Protein AF-A0A8S8YX28-F1 (afdb_monomer)

Radius of gyration: 25.99 Å; Cα contacts (8 Å, |Δi|>4): 20; chains: 1; bounding box: 46×29×67 Å

Solvent-accessible surface area (backbone atoms only — not comparable to full-atom values): 5396 Å² total; per-residue (Å²): 132,86,87,75,89,69,98,64,72,76,78,53,55,61,61,63,68,66,51,83,50,76,62,50,54,49,52,36,39,76,76,59,79,50,75,82,79,78,82,89,71,83,83,56,65,68,55,53,55,50,49,56,38,44,72,73,60,41,86,69,51,74,91,64,52,90,62,60,77,62,74,83,50,52,84,88,74,78,123

Sequence (79 aa):
MEFTEYGFPPDYLDEISSAVQKNDIRDLIEEGLIKAKPIKGTSRARARKADAQRAKGRRKGQGSRREAPTRGTPRSTAG

pLDDT: mean 77.44, std 14.45, range [33.12, 95.94]

Nearest PDB structures (foldseek):
  8pv5-assembly1_LR  TM=8.306E-01  e=5.874E-04  Thermochaetoides thermophila DSM 1495
  9f1b-assembly1_BR  TM=8.216E-01  e=5.874E-04  Oryct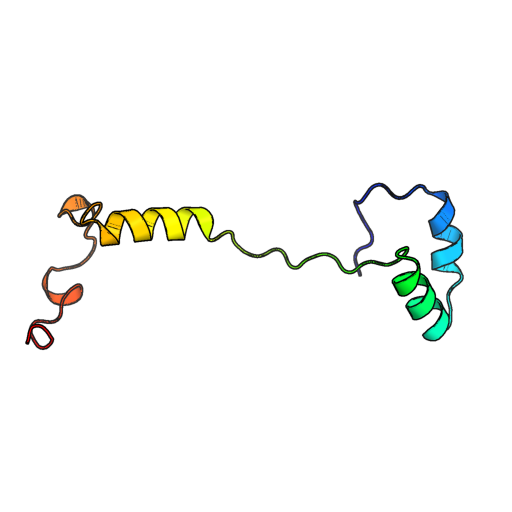olagus cuniculus
  8pv2-assembly1_LR  TM=8.208E-01  e=7.321E-04  Thermochaetoides thermophila DSM 1495
  4d5y-assembly1_R  TM=7.749E-01  e=6.803E-04  Oryctolagus cuniculus
  1ffk-assembly1_M  TM=7.863E-01  e=2.045E-03  Haloarcula marismortui

Secondary structure (DSSP, 8-state):
-----S---GGGHHHHHH--SHHHHHHHHHTTSS-PPPP-PPP-HHHHHHHHHHHTTTT-SGGG--S-HHHHS-TTS--

Foldseek 3Di:
DDPDDDDDDPVCPVVVVPDDDPVSVVVCVVVVVDDDDDDDDDDCPVVVVVVVCVVVVHCPDPVSDPDDPCPVPPPVPPD

Structure (mmCIF, N/CA/C/O backbone):
data_AF-A0A8S8YX28-F1
#
_entry.id   AF-A0A8S8YX28-F1
#
loop_
_atom_site.group_PDB
_atom_site.id
_atom_site.type_symbol
_atom_site.label_atom_id
_atom_site.label_alt_id
_atom_site.label_comp_id
_atom_site.label_asym_id
_atom_site.label_entity_id
_atom_site.label_seq_id
_atom_site.pdbx_PDB_ins_code
_atom_site.Cartn_x
_atom_site.Cartn_y
_atom_site.Cartn_z
_atom_site.occupancy
_atom_site.B_iso_or_equiv
_atom_site.auth_seq_id
_atom_site.auth_comp_id
_atom_site.auth_asym_id
_atom_site.auth_atom_id
_atom_site.pdbx_PDB_model_num
ATOM 1 N N . MET A 1 1 ? -6.734 -10.266 17.761 1.00 46.12 1 MET A N 1
ATOM 2 C CA . MET A 1 1 ? -6.947 -8.891 17.262 1.00 46.12 1 MET A CA 1
ATOM 3 C C . MET A 1 1 ? -5.886 -8.071 17.968 1.00 46.12 1 MET A C 1
ATOM 5 O O . MET A 1 1 ? -6.058 -7.761 19.131 1.00 46.12 1 MET A O 1
ATOM 9 N N . GLU A 1 2 ? -4.711 -7.913 17.356 1.00 33.12 2 GLU A N 1
ATOM 10 C CA . GLU A 1 2 ? -3.556 -7.302 18.032 1.00 33.12 2 GLU A CA 1
ATOM 11 C C . GLU A 1 2 ? -3.774 -5.787 18.123 1.00 33.12 2 GLU A C 1
ATOM 13 O O . GLU A 1 2 ? -3.564 -5.067 17.139 1.00 33.12 2 GLU A O 1
ATOM 18 N N . PHE A 1 3 ? -4.250 -5.314 19.277 1.00 45.94 3 PHE A N 1
ATOM 19 C CA . PHE A 1 3 ? -4.381 -3.898 19.609 1.00 45.94 3 PHE A CA 1
ATOM 20 C C . PHE A 1 3 ? -3.002 -3.358 19.964 1.00 45.94 3 PHE A C 1
ATOM 22 O O . PHE A 1 3 ? -2.552 -3.457 21.096 1.00 45.94 3 PHE A O 1
ATOM 29 N N . THR A 1 4 ? -2.285 -2.838 18.980 1.00 50.62 4 THR A N 1
ATOM 30 C CA . THR A 1 4 ? -1.085 -2.045 19.253 1.00 50.62 4 THR A CA 1
ATOM 31 C C . THR A 1 4 ? -0.784 -1.161 18.058 1.00 50.62 4 THR A C 1
ATOM 33 O O . THR A 1 4 ? -0.772 -1.626 16.912 1.00 50.62 4 THR A O 1
ATOM 36 N N . GLU A 1 5 ? -0.535 0.102 18.395 1.00 45.12 5 GLU A N 1
ATOM 37 C CA . GLU A 1 5 ? 0.180 1.110 17.615 1.00 45.12 5 GLU A CA 1
ATOM 38 C C . GLU A 1 5 ? -0.637 1.932 16.604 1.00 45.12 5 GLU A C 1
ATOM 40 O O . GLU A 1 5 ? -0.396 1.956 15.400 1.00 45.12 5 GLU A O 1
ATOM 45 N N . TYR A 1 6 ? -1.598 2.683 17.134 1.00 46.66 6 TYR A N 1
ATOM 46 C CA . TYR A 1 6 ? -1.941 4.007 16.619 1.00 46.66 6 TYR A CA 1
ATOM 47 C C . TYR A 1 6 ? -2.275 4.848 17.846 1.00 46.66 6 TYR A C 1
ATOM 49 O O . TYR A 1 6 ? -3.072 4.387 18.654 1.00 46.66 6 TYR A O 1
ATOM 57 N N . GLY A 1 7 ? -1.608 5.988 18.042 1.00 49.50 7 GLY A N 1
ATOM 58 C CA . GLY A 1 7 ? -1.707 6.814 19.251 1.00 49.50 7 GLY A CA 1
ATOM 59 C C . GLY A 1 7 ? -3.150 7.147 19.632 1.00 49.50 7 GLY A C 1
ATOM 60 O O . GLY A 1 7 ? -3.705 8.135 19.162 1.00 49.50 7 GLY A O 1
ATOM 61 N N . PHE A 1 8 ? -3.735 6.299 20.470 1.00 56.03 8 PHE A N 1
ATOM 62 C CA . PHE A 1 8 ? -5.018 6.498 21.115 1.00 56.03 8 PHE A CA 1
ATOM 63 C C . PHE A 1 8 ? -4.724 7.142 22.471 1.00 56.03 8 PHE A C 1
ATOM 65 O O . PHE A 1 8 ? -3.802 6.673 23.150 1.00 56.03 8 PHE A O 1
ATOM 72 N N . PRO A 1 9 ? -5.433 8.205 22.884 1.00 54.69 9 PRO A N 1
ATOM 73 C CA . PRO A 1 9 ? -5.361 8.630 24.273 1.00 54.69 9 PRO A CA 1
ATOM 74 C C . PRO A 1 9 ? -5.780 7.436 25.155 1.00 54.69 9 PRO A C 1
ATOM 76 O O . PRO A 1 9 ? -6.734 6.733 24.807 1.00 54.69 9 PRO A O 1
ATOM 79 N N . PRO A 1 10 ? -5.037 7.149 26.238 1.00 65.25 10 PRO A N 1
ATOM 80 C CA . PRO A 1 10 ? -5.228 5.956 27.072 1.00 65.25 10 PRO A CA 1
ATOM 81 C C . PRO A 1 10 ? -6.631 5.858 27.692 1.00 65.25 10 PRO A C 1
ATOM 83 O O . PRO A 1 10 ? -7.029 4.789 28.142 1.00 65.25 10 PRO A O 1
ATOM 86 N N . ASP A 1 11 ? -7.383 6.954 27.652 1.00 66.56 11 ASP A N 1
ATOM 87 C CA . ASP A 1 11 ? -8.664 7.160 28.319 1.00 66.56 11 ASP A CA 1
ATOM 88 C C . ASP A 1 11 ? -9.796 6.256 27.797 1.00 66.56 11 ASP A C 1
ATOM 90 O O . ASP A 1 11 ? -10.731 5.957 28.529 1.00 66.56 11 ASP A O 1
ATOM 94 N N . TYR A 1 12 ? -9.708 5.765 26.559 1.00 68.12 12 TYR A N 1
ATOM 95 C CA . TYR A 1 12 ? -10.773 4.950 25.951 1.00 68.12 12 TYR A CA 1
ATOM 96 C C . TYR A 1 12 ? -10.568 3.437 26.097 1.00 68.12 12 TYR A C 1
ATOM 98 O O . TYR A 1 12 ? -11.393 2.643 25.640 1.00 68.12 12 TYR A O 1
ATOM 106 N N . LEU A 1 13 ? -9.457 3.012 26.708 1.00 72.38 13 LEU A N 1
ATOM 107 C CA . LEU A 1 13 ? -9.173 1.591 26.910 1.00 72.38 13 LEU A CA 1
ATOM 108 C C . LEU A 1 13 ? -10.183 0.958 27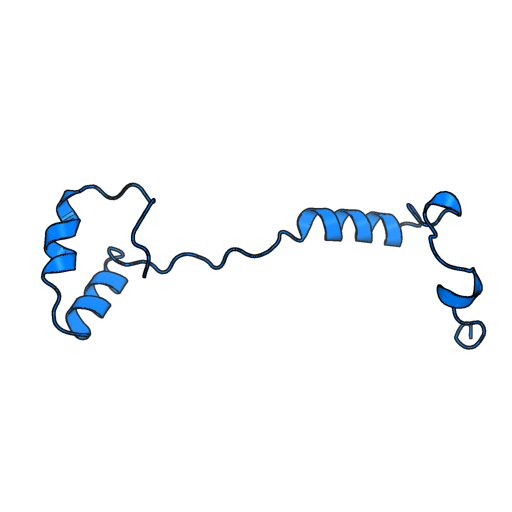.878 1.00 72.38 13 LEU A C 1
ATOM 110 O O . LEU A 1 13 ? -10.626 -0.170 27.654 1.00 72.38 13 LEU A O 1
ATOM 114 N N . ASP A 1 14 ? -10.578 1.711 28.905 1.00 74.81 14 ASP A N 1
ATOM 115 C CA . ASP A 1 14 ? -11.557 1.282 29.904 1.00 74.81 14 ASP A CA 1
ATOM 116 C C . ASP A 1 14 ? -12.941 1.081 29.271 1.00 74.81 14 ASP A C 1
ATOM 118 O O . ASP A 1 14 ? -13.575 0.043 29.480 1.00 74.81 14 ASP A O 1
ATOM 122 N N . GLU A 1 15 ? -13.362 2.012 28.414 1.00 72.94 15 GLU A N 1
ATOM 123 C CA . GLU A 1 15 ? -14.641 1.969 27.700 1.00 72.94 15 GLU A CA 1
ATOM 124 C C . GLU A 1 15 ? -14.719 0.763 26.751 1.00 72.94 15 GLU A C 1
ATOM 126 O O . GLU A 1 15 ? -15.661 -0.029 26.824 1.00 72.94 15 GLU A O 1
ATOM 131 N N . ILE A 1 16 ? -13.667 0.520 25.961 1.00 73.88 16 ILE A N 1
ATOM 132 C CA . ILE A 1 16 ? -13.570 -0.663 25.090 1.00 73.88 16 ILE A CA 1
ATOM 133 C C . ILE A 1 16 ? -13.566 -1.971 25.902 1.00 73.88 16 ILE A C 1
ATOM 135 O O . ILE A 1 16 ? -14.143 -2.965 25.460 1.00 73.88 16 ILE A O 1
ATOM 139 N N . SER A 1 17 ? -12.936 -1.999 27.084 1.00 78.06 17 SER A N 1
ATOM 140 C CA . SER A 1 17 ? -12.869 -3.205 27.929 1.00 78.06 17 SER A CA 1
ATOM 141 C C . SER A 1 17 ? -14.220 -3.601 28.538 1.00 78.06 17 SER A C 1
ATOM 143 O O . SER A 1 17 ? -14.445 -4.775 28.833 1.00 78.06 17 SER A O 1
ATOM 145 N N . SER A 1 18 ? -15.117 -2.625 28.707 1.00 79.94 18 SER A N 1
ATOM 146 C CA . SER A 1 18 ? -16.439 -2.802 29.313 1.00 79.94 18 SER A CA 1
ATOM 147 C C . SER A 1 18 ? -17.504 -3.342 28.350 1.00 79.94 18 SER A C 1
ATOM 149 O O . SER A 1 18 ? -18.554 -3.803 28.797 1.00 79.94 18 SER A O 1
ATOM 151 N N . ALA A 1 19 ? -17.232 -3.331 27.042 1.00 81.50 19 ALA A N 1
ATOM 152 C CA . ALA A 1 19 ? -18.138 -3.842 26.020 1.00 81.50 19 ALA A CA 1
ATOM 153 C C . ALA A 1 19 ? -18.241 -5.377 26.090 1.00 81.50 19 ALA A C 1
ATOM 155 O O . ALA A 1 19 ? -17.291 -6.100 25.779 1.00 81.50 19 ALA A O 1
ATOM 156 N N . VAL A 1 20 ? -19.416 -5.891 26.469 1.00 78.25 20 VAL A N 1
ATOM 157 C CA . VAL A 1 20 ? -19.675 -7.340 26.595 1.00 78.25 20 VAL A CA 1
ATOM 158 C C . VAL A 1 20 ? -20.517 -7.853 25.427 1.00 78.25 20 VAL A C 1
ATOM 160 O O . VAL A 1 20 ? -20.349 -8.996 24.989 1.00 78.25 20 VAL A O 1
ATOM 163 N N . GLN A 1 21 ? -21.432 -7.033 24.902 1.00 87.88 21 GLN A N 1
ATOM 164 C CA . GLN A 1 21 ? -22.338 -7.435 23.833 1.00 87.88 21 GLN A CA 1
ATOM 165 C C . GLN A 1 21 ? -21.786 -7.100 22.446 1.00 87.88 21 GLN A C 1
ATOM 167 O O . GLN A 1 21 ? -20.976 -6.202 22.234 1.00 87.88 21 GLN A O 1
ATOM 172 N N . LYS A 1 22 ? -22.284 -7.826 21.439 1.00 84.06 22 LYS A N 1
ATOM 173 C CA . LYS A 1 22 ? -21.936 -7.573 20.032 1.00 84.06 22 LYS A CA 1
ATOM 174 C C . LYS A 1 22 ? -22.427 -6.212 19.534 1.00 84.06 22 LYS A C 1
ATOM 176 O O . LYS A 1 22 ? -21.869 -5.725 18.556 1.00 84.06 22 LYS A O 1
ATOM 181 N N . ASN A 1 23 ? -23.475 -5.663 20.147 1.00 88.19 23 ASN A N 1
ATOM 182 C CA . ASN A 1 23 ? -24.007 -4.348 19.796 1.00 88.19 23 ASN A CA 1
ATOM 183 C C . ASN A 1 23 ? -23.047 -3.255 20.271 1.00 88.19 23 ASN A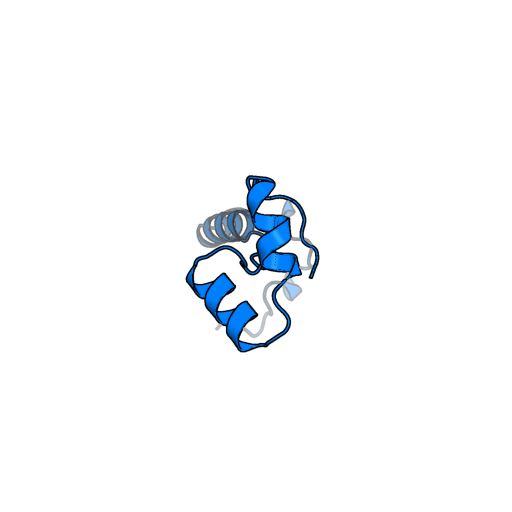 C 1
ATOM 185 O O . ASN A 1 23 ? -22.591 -2.494 19.434 1.00 88.19 23 ASN A O 1
ATOM 189 N N . ASP A 1 24 ? -22.589 -3.326 21.523 1.00 85.25 24 ASP A N 1
ATOM 190 C CA . ASP A 1 24 ? -21.567 -2.430 22.079 1.00 85.25 24 ASP A CA 1
ATOM 191 C C . ASP A 1 24 ? -20.316 -2.358 21.177 1.00 85.25 24 ASP A C 1
ATOM 193 O O . ASP A 1 24 ? -19.818 -1.288 20.849 1.00 85.25 24 ASP A O 1
ATOM 197 N N . ILE A 1 25 ? -19.836 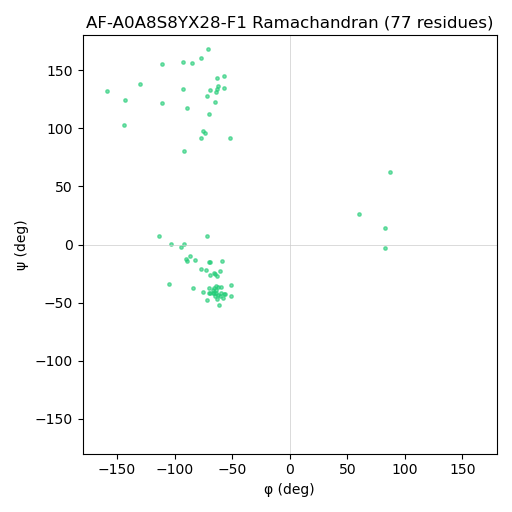-3.506 20.675 1.00 82.75 25 ILE A N 1
ATOM 198 C CA . ILE A 1 25 ? -18.689 -3.552 19.747 1.00 82.75 25 ILE A CA 1
ATOM 199 C C . ILE A 1 25 ? -18.996 -2.851 18.412 1.00 82.75 25 ILE A C 1
ATOM 201 O O . ILE A 1 25 ? -18.095 -2.268 17.811 1.00 82.75 25 ILE A O 1
ATOM 205 N N . ARG A 1 26 ? -20.233 -2.939 17.906 1.00 87.62 26 ARG A N 1
ATOM 206 C CA . ARG A 1 26 ? -20.637 -2.265 16.661 1.00 87.62 26 ARG A CA 1
ATOM 207 C C . ARG A 1 26 ? -20.703 -0.755 16.856 1.00 87.62 26 ARG A C 1
ATOM 209 O O . ARG A 1 26 ? -20.177 -0.047 16.004 1.00 87.62 26 ARG A O 1
ATOM 216 N N . ASP A 1 27 ? -21.240 -0.301 17.981 1.00 87.81 27 ASP A N 1
ATOM 217 C CA . ASP A 1 27 ? -21.334 1.121 18.320 1.00 87.81 27 ASP A CA 1
ATOM 218 C C . ASP A 1 27 ? -19.922 1.731 18.437 1.00 87.81 27 ASP A C 1
ATOM 220 O O . ASP A 1 27 ? -19.610 2.730 17.791 1.00 87.81 27 ASP A O 1
ATOM 224 N N . LEU A 1 28 ? -18.990 1.027 19.092 1.00 83.94 28 LEU A N 1
ATOM 225 C CA . LEU A 1 28 ? -17.573 1.419 19.164 1.00 83.94 28 LEU A CA 1
ATOM 226 C C . LEU A 1 28 ? -16.859 1.449 17.794 1.00 83.94 28 LEU A C 1
ATOM 228 O O . LEU A 1 28 ? -15.871 2.168 17.612 1.00 83.94 28 LEU A O 1
ATOM 232 N N . ILE A 1 29 ? -17.311 0.660 16.812 1.00 84.44 29 ILE A N 1
ATOM 233 C CA . ILE A 1 29 ? -16.803 0.728 15.431 1.00 84.44 29 ILE A CA 1
ATOM 234 C C . ILE A 1 29 ? -17.360 1.967 14.718 1.00 84.44 29 ILE A C 1
ATOM 236 O O . ILE A 1 29 ? -16.609 2.626 13.994 1.00 84.44 29 ILE A O 1
ATOM 240 N N . GLU A 1 30 ? -18.640 2.293 14.920 1.00 84.69 30 GLU A N 1
ATOM 241 C CA . GLU A 1 30 ? -19.292 3.475 14.337 1.00 84.69 30 GLU A CA 1
ATOM 242 C C . GLU A 1 30 ? -18.698 4.782 14.877 1.00 84.69 30 GLU A C 1
ATOM 244 O O . GLU A 1 30 ? -18.391 5.689 14.100 1.00 84.69 30 GLU A O 1
ATOM 249 N N . GLU A 1 31 ? -18.421 4.840 16.179 1.00 84.19 31 GLU A N 1
ATOM 250 C CA . GLU A 1 31 ? -17.739 5.959 16.842 1.00 84.19 31 GLU A CA 1
ATOM 251 C C . GLU A 1 31 ? -16.247 6.055 16.470 1.00 84.19 31 GLU A C 1
ATOM 253 O O . GLU A 1 31 ? -15.594 7.085 16.652 1.00 84.19 31 GLU A O 1
ATOM 258 N N . GLY A 1 32 ? -15.689 4.993 15.879 1.00 78.94 32 GLY A N 1
ATOM 259 C CA . GLY A 1 32 ? -14.316 4.955 15.386 1.00 78.94 32 GLY A CA 1
ATOM 260 C C . GLY A 1 32 ? -13.261 4.643 16.450 1.00 78.94 32 GLY A C 1
ATOM 261 O O . GLY A 1 32 ? -12.069 4.814 16.163 1.00 78.94 32 GLY A O 1
ATOM 262 N N . LEU A 1 33 ? -13.692 4.157 17.618 1.00 80.44 33 LEU A N 1
ATOM 263 C CA . LEU A 1 33 ? -12.860 3.650 18.714 1.00 80.44 33 LEU A CA 1
ATOM 264 C C . LEU A 1 33 ? -12.192 2.321 18.346 1.00 80.44 33 LEU A C 1
ATOM 266 O O . LEU A 1 33 ? -11.016 2.101 18.638 1.00 80.44 33 LEU A O 1
ATOM 270 N N . ILE A 1 34 ? -12.901 1.462 17.609 1.00 81.00 34 ILE A N 1
ATOM 271 C CA . ILE A 1 34 ? -12.374 0.196 17.091 1.00 81.00 34 ILE A CA 1
ATOM 272 C C . ILE A 1 34 ? -12.243 0.280 15.570 1.00 81.00 34 ILE A C 1
ATOM 274 O O . ILE A 1 34 ? -13.218 0.467 14.846 1.00 81.00 34 ILE A O 1
ATOM 278 N N . LYS A 1 35 ? -11.025 0.083 15.052 1.00 80.88 35 LYS A N 1
ATOM 279 C CA . LYS A 1 35 ? -10.756 0.051 13.605 1.00 80.88 35 LYS A CA 1
ATOM 280 C C . LYS A 1 35 ? -9.954 -1.179 13.209 1.00 80.88 35 LYS A C 1
ATOM 282 O O . LYS A 1 35 ? -8.983 -1.558 13.863 1.00 80.88 35 LYS A O 1
ATOM 287 N N . ALA A 1 36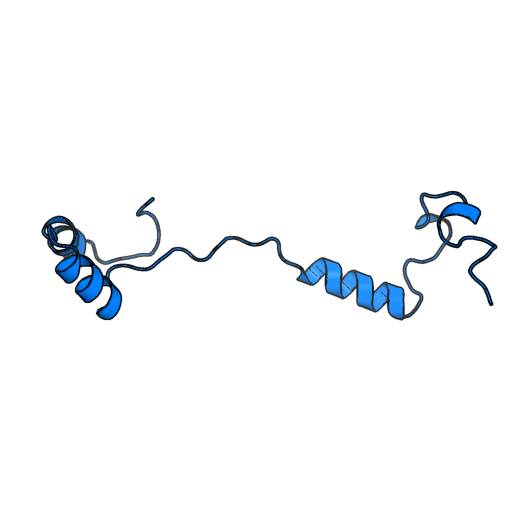 ? -10.341 -1.790 12.092 1.00 79.44 36 ALA A N 1
ATOM 288 C CA . ALA A 1 36 ? -9.583 -2.883 11.504 1.00 79.44 36 ALA A CA 1
ATOM 289 C 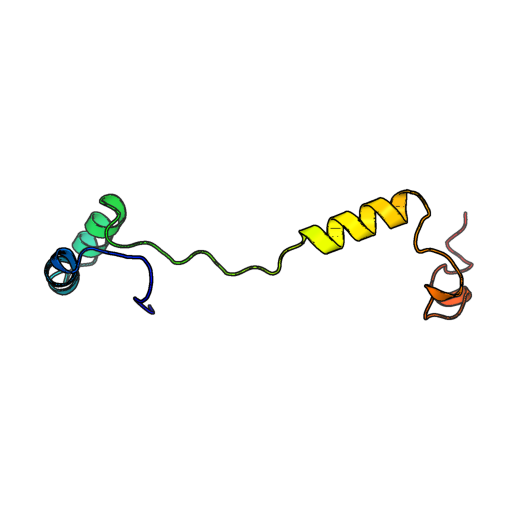C . ALA A 1 36 ? -8.260 -2.361 10.927 1.00 79.44 36 ALA A C 1
ATOM 291 O O . ALA A 1 36 ? -8.231 -1.376 10.185 1.00 79.44 36 ALA A O 1
ATOM 292 N N . LYS A 1 37 ? -7.157 -3.050 11.235 1.00 79.88 37 LYS A N 1
ATOM 293 C CA . LYS A 1 37 ? -5.858 -2.749 10.627 1.00 79.88 37 LYS A CA 1
ATOM 294 C C . LYS A 1 37 ? -5.936 -2.995 9.112 1.00 79.88 37 LYS A C 1
ATOM 296 O O . LYS A 1 37 ? -6.436 -4.046 8.700 1.00 79.88 37 LYS A O 1
ATOM 301 N N . PRO A 1 38 ? -5.430 -2.075 8.271 1.00 77.38 38 PRO A N 1
ATOM 302 C CA . PRO A 1 38 ? -5.392 -2.304 6.836 1.00 77.38 38 PRO A CA 1
ATOM 303 C C . PRO A 1 38 ? -4.498 -3.507 6.519 1.00 77.38 38 PRO A C 1
ATOM 305 O O . PRO A 1 38 ? -3.452 -3.713 7.139 1.00 77.38 38 PRO A O 1
ATOM 308 N N . ILE A 1 39 ? -4.891 -4.294 5.517 1.00 82.88 39 ILE A N 1
ATOM 309 C CA . ILE A 1 39 ? -4.096 -5.437 5.064 1.00 82.88 39 ILE A CA 1
ATOM 310 C C . ILE A 1 39 ? -2.782 -4.914 4.475 1.00 82.88 39 ILE A C 1
ATOM 312 O O . ILE A 1 39 ? -2.772 -4.135 3.518 1.00 82.88 39 ILE A O 1
ATOM 316 N N . LYS A 1 40 ? -1.650 -5.372 5.018 1.00 84.31 40 LYS A N 1
ATOM 317 C CA . LYS A 1 40 ? -0.325 -5.028 4.494 1.00 84.31 40 LYS A CA 1
ATOM 318 C C . LYS A 1 40 ? -0.068 -5.771 3.181 1.00 84.31 40 LYS A C 1
ATOM 320 O O . LYS A 1 40 ? 0.373 -6.915 3.173 1.00 84.31 40 LYS A O 1
ATOM 325 N N . GLY A 1 41 ? -0.332 -5.106 2.059 1.00 85.25 41 GLY A N 1
ATOM 326 C CA . GLY A 1 41 ? -0.010 -5.608 0.723 1.00 85.25 41 GLY A CA 1
ATOM 327 C C . GLY A 1 41 ? 1.426 -5.294 0.285 1.00 85.25 41 GLY A C 1
ATOM 328 O O . GLY A 1 41 ? 2.039 -4.317 0.718 1.00 85.25 41 GLY A O 1
ATOM 329 N N . THR A 1 42 ? 1.971 -6.085 -0.642 1.00 91.31 42 THR A N 1
ATOM 330 C CA . THR A 1 42 ? 3.236 -5.747 -1.314 1.00 91.31 42 THR A CA 1
ATOM 331 C C . THR A 1 42 ? 3.031 -4.593 -2.300 1.00 91.31 42 THR A C 1
ATOM 333 O O . THR A 1 42 ? 2.178 -4.672 -3.186 1.00 91.31 42 THR A O 1
ATOM 336 N N . SER A 1 43 ? 3.844 -3.537 -2.210 1.00 91.06 43 SER A N 1
ATOM 337 C CA . SER A 1 43 ? 3.747 -2.392 -3.128 1.00 91.06 43 SER A CA 1
ATOM 338 C C . SER A 1 43 ? 4.068 -2.767 -4.581 1.00 91.06 43 SER A C 1
ATOM 340 O O . SER A 1 43 ? 5.120 -3.334 -4.883 1.00 91.06 43 SER A O 1
ATOM 342 N N . ARG A 1 44 ? 3.196 -2.354 -5.512 1.00 93.81 44 ARG A N 1
ATOM 343 C CA . ARG A 1 44 ? 3.377 -2.532 -6.967 1.00 93.81 44 ARG A CA 1
ATOM 344 C C . ARG A 1 44 ? 4.066 -1.354 -7.662 1.00 93.81 44 ARG A C 1
ATOM 346 O O . ARG A 1 44 ? 4.265 -1.409 -8.873 1.00 93.81 44 ARG A O 1
ATOM 353 N N . ALA A 1 45 ? 4.453 -0.299 -6.940 1.00 95.56 45 ALA A N 1
ATOM 354 C CA . ALA A 1 45 ? 5.012 0.917 -7.543 1.00 95.56 45 ALA A CA 1
ATOM 355 C C . ALA A 1 45 ? 6.273 0.636 -8.387 1.00 95.56 45 ALA A C 1
ATOM 357 O O . ALA A 1 45 ? 6.372 1.057 -9.541 1.00 95.56 45 ALA A O 1
ATOM 358 N N . ARG A 1 46 ? 7.213 -0.157 -7.849 1.00 94.81 46 ARG A N 1
ATOM 359 C CA . ARG A 1 46 ? 8.445 -0.548 -8.561 1.00 94.81 46 ARG A CA 1
ATOM 360 C C . ARG A 1 46 ? 8.168 -1.453 -9.762 1.00 94.81 46 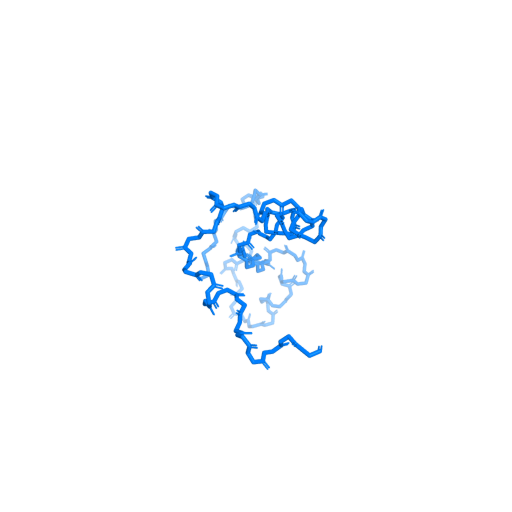ARG A C 1
ATOM 362 O O . ARG A 1 46 ? 8.797 -1.272 -10.803 1.00 94.81 46 ARG A O 1
ATOM 369 N N . ALA A 1 47 ? 7.225 -2.386 -9.623 1.00 94.44 47 ALA A N 1
ATOM 370 C CA . ALA A 1 47 ? 6.812 -3.276 -10.706 1.00 94.44 47 ALA A CA 1
ATOM 371 C C . ALA A 1 47 ? 6.229 -2.471 -11.878 1.00 94.44 47 ALA A C 1
ATOM 373 O O . ALA A 1 47 ? 6.765 -2.532 -12.979 1.00 94.44 47 ALA A O 1
ATOM 374 N N . ARG A 1 48 ? 5.258 -1.585 -11.608 1.00 95.69 48 ARG A N 1
ATOM 375 C CA . ARG A 1 48 ? 4.652 -0.698 -12.619 1.00 95.69 48 ARG A CA 1
ATOM 376 C C . ARG A 1 48 ? 5.687 0.180 -13.324 1.00 95.69 48 ARG A C 1
ATOM 378 O O . ARG A 1 48 ? 5.663 0.301 -14.547 1.00 95.69 48 ARG A O 1
ATOM 385 N N . LYS A 1 49 ? 6.642 0.754 -12.578 1.00 95.94 49 LYS A N 1
ATOM 386 C CA . LYS A 1 49 ? 7.748 1.524 -13.172 1.00 95.94 49 LYS A CA 1
ATOM 387 C C . LYS A 1 49 ? 8.584 0.654 -14.112 1.00 95.94 49 LYS A C 1
ATOM 389 O O . LYS A 1 49 ? 8.927 1.105 -15.200 1.00 95.94 49 LYS A O 1
ATOM 394 N N . ALA A 1 50 ? 8.916 -0.575 -13.715 1.00 93.50 50 ALA A N 1
ATOM 395 C CA . ALA A 1 50 ? 9.672 -1.502 -14.552 1.00 93.50 50 ALA A CA 1
ATOM 396 C C . ALA A 1 50 ? 8.906 -1.887 -15.828 1.00 93.50 50 ALA A C 1
ATOM 398 O O . ALA A 1 50 ? 9.504 -1.900 -16.902 1.00 93.50 50 ALA A O 1
ATOM 399 N N . ASP A 1 51 ? 7.602 -2.132 -15.721 1.00 94.50 51 ASP A N 1
ATOM 400 C CA . ASP A 1 51 ? 6.745 -2.515 -16.846 1.00 94.50 51 ASP A CA 1
ATOM 401 C C . ASP A 1 51 ? 6.603 -1.380 -17.857 1.00 94.50 51 ASP A C 1
ATOM 403 O O . ASP A 1 51 ? 6.788 -1.602 -19.051 1.00 94.50 51 ASP A O 1
ATOM 407 N N . ALA A 1 52 ? 6.431 -0.139 -17.392 1.00 95.69 52 ALA A N 1
ATOM 408 C CA . ALA A 1 52 ? 6.437 1.035 -18.263 1.00 95.69 52 ALA A CA 1
ATOM 409 C C . ALA A 1 52 ? 7.766 1.193 -19.028 1.00 95.69 52 ALA A C 1
ATOM 411 O O . ALA A 1 52 ? 7.770 1.583 -20.194 1.00 95.69 52 ALA A O 1
ATOM 412 N N . GLN A 1 53 ? 8.910 0.871 -18.408 1.00 94.50 53 GLN A N 1
ATOM 413 C CA . GLN A 1 53 ? 10.198 0.881 -19.113 1.00 94.50 53 GLN A CA 1
ATOM 414 C C . GLN A 1 53 ? 10.290 -0.250 -20.150 1.00 94.50 53 GLN A C 1
ATOM 416 O O . GLN A 1 53 ? 10.759 -0.008 -21.260 1.00 94.50 53 GLN A O 1
ATOM 421 N N . ARG A 1 54 ? 9.812 -1.459 -19.820 1.00 91.06 54 ARG A N 1
ATOM 422 C CA . ARG A 1 54 ? 9.772 -2.602 -20.750 1.00 91.06 54 ARG A CA 1
ATOM 423 C C . ARG A 1 54 ? 8.852 -2.354 -21.942 1.00 91.06 54 ARG A C 1
ATOM 425 O O . ARG A 1 54 ? 9.214 -2.713 -23.063 1.00 91.06 54 ARG A O 1
ATOM 432 N N . ALA A 1 55 ? 7.702 -1.719 -21.718 1.00 91.38 55 ALA A N 1
ATOM 433 C CA . ALA A 1 55 ? 6.772 -1.315 -22.770 1.00 91.38 55 ALA A CA 1
ATOM 434 C C . ALA A 1 55 ? 7.444 -0.354 -23.762 1.00 91.38 55 ALA A C 1
ATOM 436 O O . ALA A 1 55 ? 7.363 -0.563 -24.965 1.00 91.38 55 ALA A O 1
ATOM 437 N N . LYS A 1 56 ? 8.237 0.604 -23.260 1.00 93.81 56 LYS A N 1
ATOM 438 C CA . LYS A 1 56 ? 9.068 1.517 -24.071 1.00 93.81 56 LYS A CA 1
ATOM 439 C C . LYS A 1 56 ? 10.295 0.857 -24.727 1.00 93.81 56 LYS A C 1
ATOM 441 O O . LYS A 1 56 ? 11.157 1.558 -25.241 1.00 93.81 56 LYS A O 1
ATOM 446 N N . GLY A 1 57 ? 10.443 -0.467 -24.649 1.00 90.19 57 GLY A N 1
ATOM 447 C CA . GLY A 1 57 ? 11.570 -1.200 -25.239 1.00 90.19 57 GLY A CA 1
ATOM 448 C C . GLY A 1 57 ? 12.853 -1.226 -24.396 1.00 90.19 57 GLY A C 1
ATOM 449 O O . GLY A 1 57 ? 13.809 -1.910 -24.752 1.00 90.19 57 GLY A O 1
ATOM 450 N N . ARG A 1 58 ? 12.891 -0.545 -23.246 1.00 91.88 58 ARG A N 1
ATOM 451 C CA . ARG A 1 58 ? 14.047 -0.563 -22.334 1.00 91.88 58 ARG A CA 1
ATOM 452 C C . ARG A 1 58 ? 14.072 -1.874 -21.537 1.00 91.88 58 ARG A C 1
ATOM 454 O O . ARG A 1 58 ? 13.055 -2.544 -21.396 1.00 91.88 58 ARG A O 1
ATOM 461 N N . ARG A 1 59 ? 15.226 -2.245 -20.964 1.00 85.38 59 ARG A N 1
ATOM 462 C CA . ARG A 1 59 ? 15.403 -3.487 -20.165 1.00 85.38 59 ARG A CA 1
ATOM 463 C C . ARG A 1 59 ? 15.122 -4.797 -20.932 1.00 85.38 59 ARG A C 1
ATOM 465 O O . ARG A 1 59 ? 14.754 -5.795 -20.319 1.00 85.38 59 ARG A O 1
ATOM 472 N N . LYS A 1 60 ? 15.289 -4.789 -22.260 1.00 84.38 60 LYS A N 1
ATOM 473 C CA . LYS A 1 60 ? 15.123 -5.955 -23.153 1.00 84.38 60 LYS A CA 1
ATOM 474 C C . LYS A 1 60 ? 16.432 -6.424 -23.819 1.00 84.38 60 LYS A C 1
ATOM 476 O O . LYS A 1 60 ? 16.389 -7.279 -24.695 1.00 84.38 60 LYS A O 1
ATOM 481 N N . GLY A 1 61 ? 17.584 -5.868 -23.432 1.00 86.25 61 GLY A N 1
ATOM 482 C CA . GLY A 1 61 ? 18.891 -6.245 -23.991 1.00 86.25 61 GLY A CA 1
ATOM 483 C C . GLY A 1 61 ? 19.365 -7.636 -23.549 1.00 86.25 61 GLY A C 1
ATOM 484 O O . GLY A 1 61 ? 18.822 -8.205 -22.601 1.00 86.25 61 GLY A O 1
ATOM 485 N N . GLN A 1 62 ? 20.416 -8.153 -24.198 1.00 83.56 62 GLN A N 1
ATOM 486 C CA . GLN A 1 62 ? 20.936 -9.511 -23.965 1.00 83.56 62 GLN A CA 1
ATOM 487 C C . GLN A 1 62 ? 21.305 -9.764 -22.494 1.00 83.56 62 GLN A C 1
ATOM 489 O O . GLN A 1 62 ? 20.895 -10.769 -21.932 1.00 83.56 62 GLN A O 1
ATOM 494 N N . GLY A 1 63 ? 21.953 -8.807 -21.818 1.00 85.50 63 GLY A N 1
ATOM 495 C CA . GLY A 1 63 ? 22.290 -8.936 -20.391 1.00 85.50 63 GLY A CA 1
ATOM 496 C C . GLY A 1 63 ? 21.092 -8.896 -19.427 1.00 85.50 63 GLY A C 1
ATOM 497 O O . GLY A 1 63 ? 21.222 -9.258 -18.264 1.00 85.50 63 GLY A O 1
ATOM 498 N N . SER A 1 64 ? 19.910 -8.458 -19.877 1.00 82.75 64 SER A N 1
ATOM 499 C CA . SER A 1 64 ? 18.670 -8.521 -19.082 1.00 82.75 64 SER A CA 1
ATOM 500 C C . SER A 1 64 ? 17.907 -9.834 -19.285 1.00 82.75 64 SER A C 1
ATOM 502 O O . SER A 1 64 ? 16.988 -10.132 -18.519 1.00 82.75 64 SER A O 1
ATOM 504 N N . ARG A 1 65 ? 18.259 -10.609 -20.317 1.00 83.75 65 ARG A N 1
ATOM 505 C CA . ARG A 1 65 ? 17.626 -11.881 -20.654 1.00 83.75 65 ARG A CA 1
ATOM 506 C C . ARG A 1 65 ? 18.350 -13.003 -19.908 1.00 83.75 65 ARG A C 1
ATOM 508 O O . ARG A 1 65 ? 19.528 -13.238 -20.125 1.00 83.75 65 ARG A O 1
ATOM 515 N N . ARG A 1 66 ? 17.630 -13.699 -19.026 1.00 80.25 66 ARG A N 1
ATOM 516 C CA . ARG A 1 66 ? 18.155 -14.869 -18.291 1.00 80.25 66 ARG A CA 1
ATOM 517 C C . ARG A 1 66 ? 17.916 -16.193 -19.017 1.00 80.25 66 ARG A C 1
ATOM 519 O O . ARG A 1 66 ? 18.468 -17.211 -18.630 1.00 80.25 66 ARG A O 1
ATOM 526 N N . GLU A 1 67 ? 17.071 -16.181 -20.041 1.00 75.81 67 GLU A N 1
ATOM 527 C CA . GLU A 1 67 ? 16.581 -17.385 -20.706 1.00 75.81 67 GLU A CA 1
ATOM 528 C C . GLU A 1 67 ? 17.139 -17.532 -22.122 1.00 75.81 67 GLU A C 1
ATOM 530 O O . GLU A 1 67 ? 17.464 -16.546 -22.788 1.00 75.81 67 GLU A O 1
ATOM 535 N N . ALA A 1 68 ? 17.189 -18.774 -22.611 1.00 70.62 68 ALA A N 1
ATOM 536 C CA . ALA A 1 68 ? 17.535 -19.053 -23.999 1.00 70.62 68 ALA A CA 1
ATOM 537 C C . ALA A 1 68 ? 16.573 -18.316 -24.962 1.00 70.62 68 ALA A C 1
ATOM 539 O O . ALA A 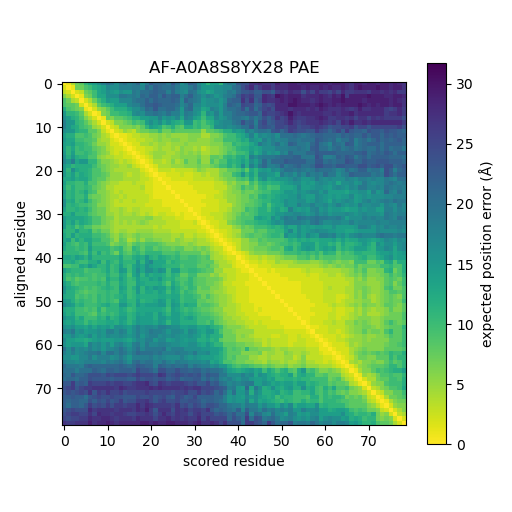1 68 ? 15.377 -18.219 -24.666 1.00 70.62 68 ALA A O 1
ATOM 540 N N . PRO A 1 69 ? 17.046 -17.837 -26.130 1.00 67.00 69 PRO A N 1
ATOM 541 C CA . PRO A 1 69 ? 16.252 -17.030 -27.066 1.00 67.00 69 PRO A CA 1
ATOM 542 C C . PRO A 1 69 ? 14.895 -17.642 -27.436 1.00 67.00 69 PRO A C 1
ATOM 544 O O . PRO A 1 69 ? 13.913 -16.923 -27.577 1.00 67.00 69 PRO A O 1
ATOM 547 N N . THR A 1 70 ? 14.831 -18.970 -27.530 1.00 63.66 70 THR A N 1
ATOM 548 C CA . THR A 1 70 ? 13.630 -19.735 -27.892 1.00 63.66 70 THR A CA 1
ATOM 549 C C . THR A 1 70 ? 12.570 -19.786 -26.783 1.00 63.66 70 THR A C 1
ATOM 551 O O . THR A 1 70 ? 11.404 -20.024 -27.076 1.00 63.66 70 THR A O 1
ATOM 554 N N . ARG A 1 71 ? 12.945 -19.577 -25.511 1.00 66.25 71 ARG A N 1
ATOM 555 C CA . ARG A 1 71 ? 12.023 -19.684 -24.363 1.00 66.25 71 ARG A CA 1
ATOM 556 C C . ARG A 1 71 ? 11.229 -18.3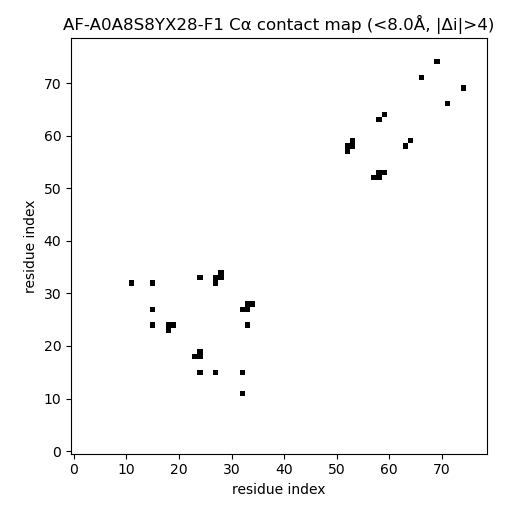95 -24.124 1.00 66.25 71 ARG A C 1
ATOM 558 O O . ARG A 1 71 ? 10.045 -18.466 -23.822 1.00 66.25 71 ARG A O 1
ATOM 565 N N . GLY A 1 72 ? 11.855 -17.232 -24.326 1.00 67.44 72 GLY A N 1
ATOM 566 C CA . GLY A 1 72 ? 11.209 -15.927 -24.125 1.00 67.44 72 GLY A CA 1
ATOM 567 C C . GLY A 1 72 ? 10.251 -15.504 -25.248 1.00 67.44 72 GLY A C 1
ATOM 568 O O . GLY A 1 72 ? 9.391 -14.655 -25.028 1.00 67.44 72 GLY A O 1
ATOM 569 N N . THR A 1 73 ? 10.395 -16.085 -26.440 1.00 70.00 73 THR A N 1
ATOM 570 C CA . THR A 1 73 ? 9.486 -15.922 -27.585 1.00 70.00 73 THR A CA 1
ATOM 571 C C . THR A 1 73 ? 9.397 -17.262 -28.322 1.00 70.00 73 THR A C 1
ATOM 573 O O . THR A 1 73 ? 10.350 -17.613 -29.028 1.00 70.00 73 THR A O 1
ATOM 576 N N . PRO A 1 74 ? 8.310 -18.038 -28.161 1.00 71.25 74 PRO A N 1
ATOM 577 C CA . PRO A 1 74 ? 8.163 -19.293 -28.879 1.00 71.25 74 PRO A CA 1
ATOM 578 C C . PRO A 1 74 ? 8.120 -19.038 -30.390 1.00 71.25 74 PRO A C 1
ATOM 580 O O . PRO A 1 74 ? 7.436 -18.137 -30.870 1.00 71.25 74 PRO A O 1
ATOM 583 N N . ARG A 1 75 ? 8.842 -19.859 -31.160 1.00 68.25 75 ARG A N 1
ATOM 584 C CA . ARG A 1 75 ? 8.953 -19.722 -32.627 1.00 68.25 75 ARG A CA 1
ATOM 585 C C . ARG A 1 75 ? 7.600 -19.833 -33.348 1.00 68.25 75 ARG A C 1
ATOM 587 O O . ARG A 1 75 ? 7.465 -19.329 -34.450 1.00 68.25 75 ARG A O 1
ATOM 594 N N . SER A 1 76 ? 6.615 -20.473 -32.713 1.00 68.56 76 SER A N 1
ATOM 595 C CA . SER A 1 76 ? 5.278 -20.721 -33.266 1.00 68.56 76 SER A CA 1
ATOM 596 C C . SER A 1 76 ? 4.269 -19.584 -33.043 1.00 68.56 76 SER A C 1
ATOM 598 O O . SER A 1 76 ? 3.182 -19.654 -33.601 1.00 68.56 76 SER A O 1
ATOM 600 N N . THR A 1 77 ? 4.573 -18.572 -32.219 1.00 64.00 77 THR A N 1
ATOM 601 C CA . THR A 1 77 ? 3.614 -17.497 -31.871 1.00 64.00 77 THR A CA 1
ATOM 602 C C . THR A 1 77 ? 3.868 -16.175 -32.600 1.00 64.00 77 THR A C 1
ATOM 604 O O . THR A 1 77 ? 3.164 -15.205 -32.346 1.00 64.00 77 THR A O 1
ATOM 607 N N . ALA A 1 78 ? 4.885 -16.105 -33.462 1.00 60.44 78 ALA A N 1
ATOM 608 C CA . ALA A 1 78 ? 5.154 -14.940 -34.304 1.00 60.44 78 ALA A CA 1
ATOM 609 C C . ALA A 1 78 ? 4.442 -15.124 -35.655 1.00 60.44 78 ALA A C 1
ATOM 611 O O . ALA A 1 78 ? 5.051 -15.597 -36.611 1.00 60.44 78 ALA A O 1
ATOM 612 N N . GLY A 1 79 ? 3.140 -14.840 -35.676 1.00 52.84 79 GLY A N 1
ATOM 613 C CA . GLY A 1 79 ? 2.308 -14.730 -36.877 1.00 52.84 79 GLY A CA 1
ATOM 614 C C . GLY A 1 79 ? 1.858 -13.294 -37.074 1.00 52.84 79 GLY A C 1
ATOM 615 O O . GLY A 1 79 ? 1.687 -12.605 -36.041 1.00 52.84 79 GLY A O 1
#

Mean predicted aligned error: 12.5 Å